Protein AF-A0A7S6HDY3-F1 (afdb_monomer_lite)

Radius of gyration: 17.82 Å; chains: 1; bounding box: 35×16×63 Å

InterPro domains:
  IPR000440 NADH:ubiquinone/plastoquinone oxidoreductase, chain 3 [PF00507] (2-69)
  IPR000440 NADH:ubiquinone/plastoquinone oxidoreductase, chain 3 [PTHR11058] (1-70)
  IPR038430 NADH:ubiquinone oxidoreductase, subunit 3 superfamily [G3DSA:1.20.58.1610] (1-70)

Structure (mmCIF, N/CA/C/O backbone):
data_AF-A0A7S6HDY3-F1
#
_entry.id   AF-A0A7S6HDY3-F1
#
loop_
_atom_site.group_PDB
_atom_site.id
_atom_site.type_symbol
_atom_site.label_atom_id
_atom_site.label_alt_id
_atom_site.label_comp_id
_atom_site.label_asym_id
_atom_site.label_entity_id
_atom_site.label_seq_id
_atom_site.pdbx_PDB_ins_code
_atom_site.Cartn_x
_atom_site.Cartn_y
_atom_site.Cartn_z
_atom_site.occupancy
_atom_site.B_iso_or_equiv
_atom_site.auth_seq_id
_atom_site.auth_comp_id
_atom_site.auth_asym_id
_atom_site.auth_atom_id
_atom_site.pdbx_PDB_model_num
ATOM 1 N N . MET A 1 1 ? -9.380 1.784 43.424 1.00 42.31 1 MET A N 1
ATOM 2 C CA . MET A 1 1 ? -8.532 1.090 42.436 1.00 42.31 1 MET A CA 1
ATOM 3 C C . MET A 1 1 ? -9.345 1.062 41.159 1.00 42.31 1 MET A C 1
ATOM 5 O O . MET A 1 1 ? -10.349 0.371 41.124 1.00 42.31 1 MET A O 1
ATOM 9 N N . GLY A 1 2 ? -9.066 1.979 40.232 1.00 53.94 2 GLY A N 1
ATOM 10 C CA . GLY A 1 2 ? -9.822 2.081 38.986 1.00 53.94 2 GLY A CA 1
ATOM 11 C C . GLY A 1 2 ? -9.229 1.102 37.993 1.00 53.94 2 GLY A C 1
ATOM 12 O O . GLY A 1 2 ? -8.053 1.231 37.660 1.00 53.94 2 GLY A O 1
ATOM 13 N N . ASP A 1 3 ? -10.013 0.117 37.574 1.00 56.44 3 ASP A N 1
ATOM 14 C CA . ASP A 1 3 ? -9.597 -0.778 36.510 1.00 56.44 3 ASP A CA 1
ATOM 15 C C . ASP A 1 3 ? -9.340 0.043 35.247 1.00 56.44 3 ASP A C 1
ATOM 17 O O . ASP A 1 3 ? -10.240 0.681 34.689 1.00 56.44 3 ASP A O 1
ATOM 21 N N . ALA A 1 4 ? -8.086 0.030 34.803 1.00 61.53 4 ALA A N 1
ATOM 22 C CA . ALA A 1 4 ? -7.674 0.565 33.520 1.00 61.53 4 ALA A CA 1
ATOM 23 C C . ALA A 1 4 ? -8.164 -0.381 32.415 1.00 61.53 4 ALA A C 1
ATOM 25 O O . ALA A 1 4 ? -7.382 -1.077 31.769 1.00 61.53 4 ALA A O 1
ATOM 26 N N . TRP A 1 5 ? -9.481 -0.435 32.215 1.00 57.88 5 TRP A N 1
ATOM 27 C CA . TRP A 1 5 ? -10.078 -1.075 31.054 1.00 57.88 5 TRP A CA 1
ATOM 28 C C . TRP A 1 5 ? -9.709 -0.233 29.837 1.00 57.88 5 TRP A C 1
ATOM 30 O O . TRP A 1 5 ? -10.407 0.709 29.460 1.00 57.88 5 TRP A O 1
ATOM 40 N N . LEU A 1 6 ? -8.563 -0.552 29.235 1.00 61.66 6 LEU A N 1
ATOM 41 C CA . LEU A 1 6 ? -8.201 -0.075 27.914 1.00 61.66 6 LEU A CA 1
ATOM 42 C C . LEU A 1 6 ? -9.302 -0.586 26.977 1.00 61.66 6 LEU A C 1
ATOM 44 O O . LEU A 1 6 ? -9.308 -1.757 26.599 1.00 61.66 6 LEU A O 1
ATOM 48 N N . GLN A 1 7 ? -10.287 0.254 26.651 1.00 59.19 7 GLN A N 1
ATOM 49 C CA . GLN A 1 7 ? -11.246 -0.048 25.593 1.00 59.19 7 GLN A CA 1
ATOM 50 C C . GLN A 1 7 ? -10.446 -0.146 24.295 1.00 59.19 7 GLN A C 1
ATOM 52 O O . GLN A 1 7 ? -10.236 0.852 23.602 1.00 59.19 7 GLN A O 1
ATOM 57 N N . PHE A 1 8 ? -9.961 -1.353 23.995 1.00 56.94 8 PHE A N 1
ATOM 58 C CA . PHE A 1 8 ? -9.340 -1.713 22.732 1.00 56.94 8 PHE A CA 1
ATOM 59 C C . PHE A 1 8 ? -10.395 -1.520 21.656 1.00 56.94 8 PHE A C 1
ATOM 61 O O . PHE A 1 8 ? -11.189 -2.401 21.332 1.00 56.94 8 PHE A O 1
ATOM 68 N N . ARG A 1 9 ? -10.449 -0.303 21.119 1.00 62.72 9 ARG A N 1
ATOM 69 C CA . ARG A 1 9 ? -11.272 -0.029 19.958 1.00 62.72 9 ARG A CA 1
ATOM 70 C C . ARG A 1 9 ? -10.638 -0.811 18.823 1.00 62.72 9 ARG A C 1
ATOM 72 O O . ARG A 1 9 ? -9.538 -0.479 18.394 1.00 62.72 9 ARG A O 1
ATOM 79 N N . ILE A 1 10 ? -11.355 -1.816 18.329 1.00 68.94 10 ILE A N 1
ATOM 80 C CA . ILE A 1 10 ? -11.034 -2.624 17.138 1.00 68.94 10 ILE A CA 1
ATOM 81 C C . ILE A 1 10 ? -10.534 -1.772 15.954 1.00 68.94 10 ILE A C 1
ATOM 83 O O . ILE A 1 10 ? -9.737 -2.229 15.141 1.00 68.94 10 ILE A O 1
ATOM 87 N N . ARG A 1 11 ? -10.920 -0.493 15.916 1.00 70.62 11 ARG A N 1
ATOM 88 C CA . ARG A 1 11 ? -10.383 0.548 15.033 1.00 70.62 11 ARG A CA 1
ATOM 89 C C . ARG A 1 11 ? -8.848 0.604 14.992 1.00 70.62 11 ARG A C 1
ATOM 91 O O . ARG A 1 11 ? -8.286 0.606 13.906 1.00 70.62 11 ARG A O 1
ATOM 98 N N . TYR A 1 12 ? -8.164 0.607 16.139 1.00 75.38 12 TYR A N 1
ATOM 99 C CA . TYR A 1 12 ? -6.694 0.680 16.183 1.00 75.38 12 TYR A CA 1
ATOM 100 C C . TYR A 1 12 ? -6.037 -0.562 15.571 1.00 75.38 12 TYR A C 1
ATOM 102 O O . TYR A 1 12 ? -5.015 -0.450 14.900 1.00 75.38 12 TYR A O 1
ATOM 110 N N . TYR A 1 13 ? -6.657 -1.732 15.746 1.00 82.06 13 TYR A N 1
ATOM 111 C CA . TYR A 1 13 ? -6.198 -2.969 15.121 1.00 82.06 13 TYR A CA 1
ATOM 112 C C . TYR A 1 13 ? -6.369 -2.932 13.597 1.00 82.06 13 TYR A C 1
ATOM 114 O O . TYR A 1 13 ? -5.455 -3.324 12.881 1.00 82.06 13 TYR A O 1
ATOM 122 N N . MET A 1 14 ? -7.491 -2.403 13.087 1.00 78.81 14 MET A N 1
ATOM 123 C CA . MET A 1 14 ? -7.669 -2.220 11.640 1.00 78.81 14 MET A CA 1
ATOM 124 C C . MET A 1 14 ? -6.605 -1.294 11.044 1.00 78.81 14 MET A C 1
ATOM 126 O O . MET A 1 14 ? -6.046 -1.625 10.005 1.00 78.81 14 MET A O 1
ATOM 130 N N . PHE A 1 15 ? -6.284 -0.177 11.707 1.00 81.44 15 PHE A N 1
ATOM 131 C CA . PHE A 1 15 ? -5.207 0.712 11.256 1.00 81.44 15 PHE A CA 1
ATOM 132 C C . PHE A 1 15 ? -3.849 0.010 11.228 1.00 81.44 15 PHE A C 1
ATOM 134 O O . PHE A 1 15 ? -3.136 0.124 10.237 1.00 81.44 15 PHE A O 1
ATOM 141 N N . ALA A 1 16 ? -3.509 -0.745 12.277 1.00 87.94 16 ALA A N 1
ATOM 142 C CA . ALA A 1 16 ? -2.263 -1.506 12.322 1.00 87.94 16 ALA A CA 1
ATOM 143 C C . ALA A 1 16 ? -2.199 -2.567 11.212 1.00 87.94 16 ALA A C 1
ATOM 145 O O . ALA A 1 16 ? -1.176 -2.703 10.551 1.00 87.94 16 ALA A O 1
ATOM 146 N N . LEU A 1 17 ? -3.300 -3.280 10.966 1.00 86.69 17 LEU A N 1
ATOM 147 C CA . LEU A 1 17 ? -3.369 -4.306 9.929 1.00 86.69 17 LEU A CA 1
ATOM 148 C C . LEU A 1 17 ? -3.233 -3.703 8.526 1.00 86.69 17 LEU A C 1
ATOM 150 O O . LEU A 1 17 ? -2.463 -4.215 7.722 1.00 86.69 17 LEU A O 1
ATOM 154 N N . VAL A 1 18 ? -3.916 -2.589 8.249 1.00 85.25 18 VAL A N 1
ATOM 155 C CA . VAL A 1 18 ? -3.773 -1.855 6.980 1.00 85.25 18 VAL A CA 1
ATOM 156 C C . VAL A 1 18 ? -2.348 -1.334 6.806 1.00 85.25 18 VAL A C 1
ATOM 158 O O . VAL A 1 18 ? -1.789 -1.470 5.723 1.00 85.25 18 VAL A O 1
ATOM 161 N N . PHE A 1 19 ? -1.744 -0.781 7.860 1.00 86.56 19 PHE A N 1
ATOM 162 C CA . PHE A 1 19 ? -0.368 -0.289 7.819 1.00 86.56 19 PHE A CA 1
ATOM 163 C C . PHE A 1 19 ? 0.630 -1.408 7.502 1.00 86.56 19 PHE A C 1
ATOM 165 O O . PHE A 1 19 ? 1.456 -1.240 6.614 1.00 86.56 19 PHE A O 1
ATOM 172 N N . VAL A 1 20 ? 0.518 -2.564 8.163 1.00 91.88 20 VAL A N 1
ATOM 173 C CA . VAL A 1 20 ? 1.391 -3.724 7.911 1.00 91.88 20 VAL A CA 1
ATOM 174 C C . VAL A 1 20 ? 1.219 -4.254 6.489 1.00 91.88 20 VAL A C 1
ATOM 176 O O . VAL A 1 20 ? 2.204 -4.561 5.828 1.00 91.88 20 VAL A O 1
ATOM 179 N N . VAL A 1 21 ? -0.019 -4.354 5.999 1.00 89.56 21 VAL A N 1
ATOM 180 C CA . VAL A 1 21 ? -0.281 -4.813 4.627 1.00 89.56 21 VAL A CA 1
ATOM 181 C C . VAL A 1 21 ? 0.299 -3.835 3.601 1.00 89.56 21 VAL A C 1
ATOM 183 O O . VAL A 1 21 ? 0.933 -4.270 2.643 1.00 89.56 21 VAL A O 1
ATOM 186 N N . PHE A 1 22 ? 0.129 -2.529 3.816 1.00 89.00 22 PHE A N 1
ATOM 187 C CA . PHE A 1 22 ? 0.708 -1.501 2.952 1.00 89.00 22 PHE A CA 1
ATOM 188 C C . PHE A 1 22 ? 2.242 -1.528 2.971 1.00 89.00 22 PHE A C 1
ATOM 190 O O . PHE A 1 22 ? 2.869 -1.463 1.918 1.00 89.00 22 PHE A O 1
ATOM 197 N N . ASP A 1 23 ? 2.854 -1.679 4.146 1.00 92.38 23 ASP A N 1
ATOM 198 C CA . ASP A 1 23 ? 4.308 -1.788 4.293 1.00 92.38 23 ASP A CA 1
ATOM 199 C C . ASP A 1 23 ? 4.856 -2.981 3.495 1.00 92.38 23 ASP A C 1
ATOM 201 O O . ASP A 1 23 ? 5.745 -2.827 2.655 1.00 92.38 23 ASP A O 1
ATOM 205 N N . VAL A 1 24 ? 4.230 -4.151 3.642 1.00 92.38 24 VAL A N 1
ATOM 206 C CA . VAL A 1 24 ? 4.567 -5.355 2.870 1.00 92.38 24 VAL A CA 1
ATOM 207 C C . VAL A 1 24 ? 4.409 -5.128 1.364 1.00 92.38 24 VAL A C 1
ATOM 209 O O . VAL A 1 24 ? 5.277 -5.532 0.592 1.00 92.38 24 VAL A O 1
ATOM 212 N N . GLU A 1 25 ? 3.349 -4.453 0.923 1.00 91.12 25 GLU A N 1
ATOM 213 C CA . GLU A 1 25 ? 3.170 -4.112 -0.489 1.00 91.12 25 GLU A CA 1
ATOM 214 C C . GLU A 1 25 ? 4.303 -3.234 -1.029 1.00 91.12 25 GLU A C 1
ATOM 216 O O . GLU A 1 25 ? 4.829 -3.511 -2.107 1.00 91.12 25 GLU A O 1
ATOM 221 N N . THR A 1 26 ? 4.739 -2.221 -0.279 1.00 88.75 26 THR A N 1
ATOM 222 C CA . THR A 1 26 ? 5.854 -1.367 -0.720 1.00 88.75 26 THR A CA 1
ATOM 223 C C . THR A 1 26 ? 7.166 -2.140 -0.854 1.00 88.75 26 THR A C 1
ATOM 225 O O . THR A 1 26 ? 7.944 -1.871 -1.772 1.00 88.75 26 THR A O 1
ATOM 228 N N . VAL A 1 27 ? 7.381 -3.160 -0.017 1.00 92.88 27 VAL A N 1
ATOM 229 C CA . VAL A 1 27 ? 8.520 -4.082 -0.144 1.00 92.88 27 VAL A CA 1
ATOM 230 C C . VAL A 1 27 ? 8.435 -4.896 -1.438 1.00 92.88 27 VAL A C 1
ATOM 232 O O . VAL A 1 27 ? 9.463 -5.103 -2.081 1.00 92.88 27 VAL A O 1
ATOM 235 N N . PHE A 1 28 ? 7.238 -5.309 -1.868 1.00 87.75 28 PHE A N 1
ATOM 236 C CA . PHE A 1 28 ? 7.037 -5.984 -3.158 1.00 87.75 28 PHE A CA 1
ATOM 237 C C . PHE A 1 28 ? 7.183 -5.042 -4.359 1.00 87.75 28 PHE A C 1
ATOM 239 O O . PHE A 1 28 ? 7.717 -5.445 -5.396 1.00 87.75 28 PHE A O 1
ATOM 246 N N . LEU A 1 29 ? 6.770 -3.781 -4.222 1.00 87.06 29 LEU A N 1
ATOM 247 C CA . LEU A 1 29 ? 6.921 -2.769 -5.269 1.00 87.06 29 LEU A CA 1
ATOM 248 C C . LEU A 1 29 ? 8.387 -2.379 -5.509 1.00 87.06 29 LEU A C 1
ATOM 250 O O . LEU A 1 29 ? 8.729 -1.958 -6.610 1.00 87.06 29 LEU A O 1
ATOM 254 N N . TYR A 1 30 ? 9.270 -2.543 -4.524 1.00 86.38 30 TYR A N 1
ATOM 255 C CA . TYR A 1 30 ? 10.679 -2.156 -4.632 1.00 86.38 30 TYR A CA 1
ATOM 256 C C . TYR A 1 30 ? 11.480 -2.932 -5.708 1.00 86.38 30 TYR A C 1
ATOM 258 O O . TYR A 1 30 ? 12.035 -2.296 -6.610 1.00 86.38 30 TYR A O 1
ATOM 266 N N . PRO A 1 31 ? 11.547 -4.282 -5.697 1.00 85.44 31 PRO A N 1
ATOM 267 C CA . PRO A 1 31 ? 12.227 -5.042 -6.752 1.00 85.44 31 PRO A CA 1
ATOM 268 C C . PRO A 1 31 ? 11.511 -4.930 -8.103 1.00 85.44 31 PRO A C 1
ATOM 270 O O . PRO A 1 31 ? 12.152 -4.969 -9.156 1.00 85.44 31 PRO A O 1
ATOM 273 N N . TRP A 1 32 ? 10.191 -4.752 -8.074 1.00 82.44 32 TRP A N 1
ATOM 274 C CA . TRP A 1 32 ? 9.386 -4.491 -9.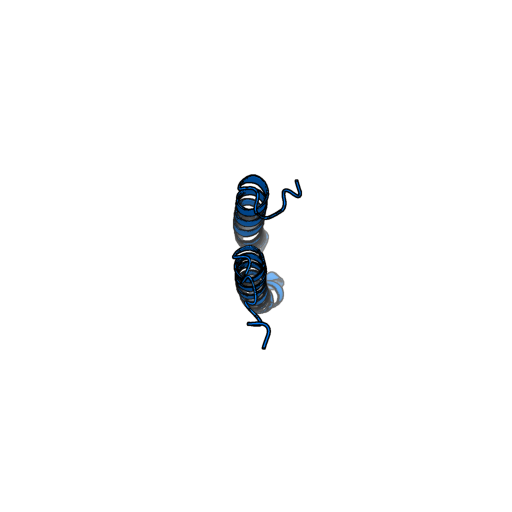258 1.00 82.44 32 TRP A CA 1
ATOM 275 C C . TRP A 1 32 ? 9.793 -3.167 -9.930 1.00 82.44 32 TRP A C 1
ATOM 277 O O . TRP A 1 32 ? 10.069 -3.148 -11.129 1.00 82.44 32 TRP A O 1
ATOM 287 N N . ALA A 1 33 ? 9.952 -2.090 -9.153 1.00 83.38 33 ALA A N 1
ATOM 288 C CA . ALA A 1 33 ? 10.399 -0.786 -9.644 1.00 83.38 33 ALA A CA 1
ATOM 289 C C . ALA A 1 33 ? 11.844 -0.828 -10.163 1.00 83.38 33 ALA A C 1
ATOM 291 O O . ALA A 1 33 ? 12.162 -0.173 -11.153 1.00 83.38 33 ALA A O 1
ATOM 292 N N . MET A 1 34 ? 12.711 -1.636 -9.543 1.00 84.56 34 MET A N 1
ATOM 293 C CA . MET A 1 34 ? 14.073 -1.865 -10.039 1.00 84.56 34 MET A CA 1
ATOM 294 C C . MET A 1 34 ? 14.080 -2.602 -11.392 1.00 84.56 34 MET A C 1
ATOM 296 O O . MET A 1 34 ? 14.941 -2.344 -12.228 1.00 84.56 34 MET A O 1
ATOM 300 N N . SER A 1 35 ? 13.114 -3.494 -11.630 1.00 81.06 35 SER A N 1
ATOM 301 C CA . SER A 1 35 ? 13.024 -4.313 -12.852 1.00 81.06 35 SER A CA 1
ATOM 302 C C . SER A 1 35 ? 12.220 -3.651 -13.981 1.00 81.06 35 SER A C 1
ATOM 304 O O . SER A 1 35 ? 11.988 -4.266 -15.025 1.00 81.06 35 SER A O 1
ATOM 306 N N . PHE A 1 36 ? 11.793 -2.400 -13.789 1.00 73.38 36 PHE A N 1
ATOM 307 C CA . PHE A 1 36 ? 10.909 -1.687 -14.713 1.00 73.38 36 PHE A CA 1
ATOM 308 C C . PHE A 1 36 ? 11.535 -1.466 -16.102 1.00 73.38 36 PHE A C 1
ATOM 310 O O . PHE A 1 36 ? 10.824 -1.454 -17.106 1.00 73.38 36 PHE A O 1
ATOM 317 N N . ASP A 1 37 ? 12.866 -1.372 -16.167 1.00 67.88 37 ASP A N 1
ATOM 318 C CA . ASP A 1 37 ? 13.634 -1.145 -17.400 1.00 67.88 37 ASP A CA 1
ATOM 319 C C . ASP A 1 37 ? 13.538 -2.315 -18.404 1.00 67.88 37 ASP A C 1
ATOM 321 O O . ASP A 1 37 ? 13.702 -2.132 -19.607 1.00 67.88 37 ASP A O 1
ATOM 325 N N . VAL A 1 38 ? 13.218 -3.526 -17.927 1.00 64.50 38 VAL A N 1
ATOM 326 C CA . VAL A 1 38 ? 13.273 -4.762 -18.733 1.00 64.50 38 VAL A CA 1
ATOM 327 C C . VAL A 1 38 ? 11.887 -5.237 -19.188 1.00 64.50 38 VAL A C 1
ATOM 329 O O . VAL A 1 38 ? 11.767 -5.922 -20.202 1.00 64.50 38 VAL A O 1
ATOM 332 N N . LEU A 1 39 ? 10.829 -4.894 -18.444 1.00 65.06 39 LEU A N 1
ATOM 333 C CA . LEU A 1 39 ? 9.523 -5.558 -18.553 1.00 65.06 39 LEU A CA 1
ATOM 334 C C . LEU A 1 39 ? 8.394 -4.694 -19.159 1.00 65.06 39 LEU A C 1
ATOM 336 O O . LEU A 1 39 ? 7.321 -5.213 -19.473 1.00 65.06 39 LEU A O 1
ATOM 340 N N . GLY A 1 40 ? 8.631 -3.399 -19.393 1.00 70.88 40 GLY A N 1
ATOM 341 C CA . GLY A 1 40 ? 7.720 -2.524 -20.142 1.00 70.88 40 GLY A CA 1
ATOM 342 C C . GLY A 1 40 ? 6.356 -2.245 -19.478 1.00 70.88 40 GLY A C 1
ATOM 343 O O . GLY A 1 40 ? 6.123 -2.513 -18.302 1.00 70.88 40 GLY A O 1
ATOM 344 N N . VAL A 1 41 ? 5.426 -1.674 -20.258 1.00 73.25 41 VAL A N 1
ATOM 345 C CA . VAL A 1 41 ? 4.122 -1.136 -19.794 1.00 73.25 41 VAL A CA 1
ATOM 346 C C . VAL A 1 41 ? 3.196 -2.203 -19.185 1.00 73.25 41 VAL A C 1
ATOM 348 O O . VAL A 1 41 ? 2.351 -1.884 -18.353 1.00 73.25 41 VAL A O 1
ATOM 351 N N . SER A 1 42 ? 3.354 -3.478 -19.545 1.00 74.25 42 SER A N 1
ATOM 352 C CA . SER A 1 42 ? 2.550 -4.572 -18.979 1.00 74.25 42 SER A CA 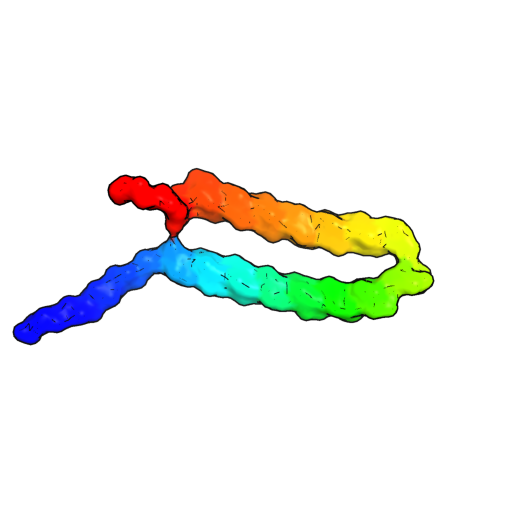1
ATOM 353 C C . SER A 1 42 ? 2.760 -4.715 -17.472 1.00 74.25 42 SER A C 1
ATOM 355 O O . SER A 1 42 ? 1.808 -4.893 -16.717 1.00 74.25 42 SER A O 1
ATOM 357 N N . VAL A 1 43 ? 4.005 -4.555 -17.030 1.00 77.06 43 VAL A N 1
ATOM 358 C CA . VAL A 1 43 ? 4.387 -4.678 -15.624 1.00 77.06 43 VAL A CA 1
ATOM 359 C C . VAL A 1 43 ? 3.902 -3.475 -14.817 1.00 77.06 43 VAL A C 1
ATOM 361 O O . VAL A 1 43 ? 3.477 -3.649 -13.676 1.00 77.06 43 VAL A O 1
ATOM 364 N N . PHE A 1 44 ? 3.818 -2.285 -15.432 1.00 81.69 44 PHE A N 1
ATOM 365 C CA . PHE A 1 44 ? 3.138 -1.107 -14.860 1.00 81.69 44 PHE A CA 1
ATOM 366 C C . PHE A 1 44 ? 1.683 -1.388 -14.484 1.00 81.69 44 PHE A C 1
ATOM 368 O O . PHE A 1 44 ? 1.228 -0.977 -13.416 1.00 81.69 44 PHE A O 1
ATOM 375 N N . LEU A 1 45 ? 0.959 -2.112 -15.339 1.00 85.38 45 LEU A N 1
ATOM 376 C CA . LEU A 1 45 ? -0.444 -2.424 -15.097 1.00 85.38 45 LEU A CA 1
ATOM 377 C C . LEU A 1 45 ? -0.623 -3.380 -13.906 1.00 85.38 45 LEU A C 1
ATOM 379 O O . LEU A 1 45 ? -1.568 -3.214 -13.137 1.00 85.38 45 LEU A O 1
ATOM 383 N N . GLU A 1 46 ? 0.297 -4.329 -13.713 1.00 83.81 46 GLU A N 1
ATOM 384 C CA . GLU A 1 46 ? 0.276 -5.243 -12.563 1.00 83.81 46 GLU A CA 1
ATOM 385 C C . GLU A 1 46 ? 0.472 -4.505 -11.233 1.00 83.81 46 GLU A C 1
ATOM 387 O O . GLU A 1 46 ? -0.317 -4.708 -10.309 1.00 83.81 46 GLU A O 1
ATOM 392 N N . ALA A 1 47 ? 1.446 -3.591 -11.143 1.00 85.19 47 ALA A N 1
ATOM 393 C CA . ALA A 1 47 ? 1.625 -2.769 -9.942 1.00 85.19 47 ALA A CA 1
ATOM 394 C C . ALA A 1 47 ? 0.429 -1.847 -9.683 1.00 85.19 47 ALA A C 1
ATOM 396 O O . ALA A 1 47 ? 0.004 -1.690 -8.539 1.00 85.19 47 ALA A O 1
ATOM 397 N N . LEU A 1 48 ? -0.157 -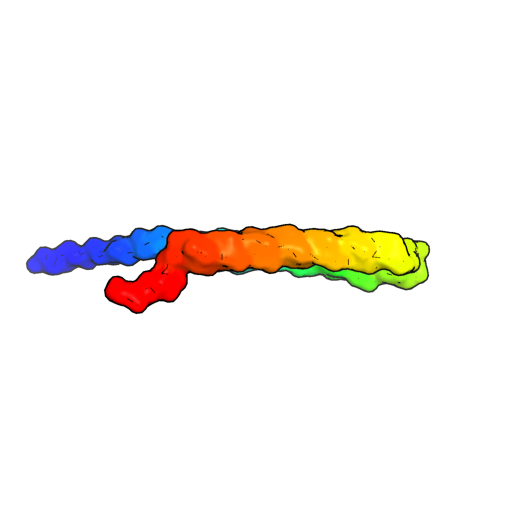1.274 -10.740 1.00 87.25 48 LEU A N 1
ATOM 398 C CA . LEU A 1 48 ? -1.342 -0.426 -10.617 1.00 87.25 48 LEU A CA 1
ATOM 399 C C . LEU A 1 48 ? -2.541 -1.202 -10.049 1.00 87.25 48 LEU A C 1
ATOM 401 O O . LEU A 1 48 ? -3.266 -0.683 -9.200 1.00 87.25 48 LEU A O 1
ATOM 405 N N . ILE A 1 49 ? -2.745 -2.444 -10.499 1.00 89.56 49 ILE A N 1
ATOM 406 C CA . ILE A 1 49 ? -3.796 -3.333 -9.986 1.00 89.56 49 ILE A CA 1
ATOM 407 C C . ILE A 1 49 ? -3.550 -3.669 -8.513 1.00 89.56 49 ILE A C 1
ATOM 409 O O . ILE A 1 49 ? -4.498 -3.651 -7.727 1.00 89.56 49 ILE A O 1
ATOM 413 N N . PHE A 1 50 ? -2.299 -3.931 -8.135 1.00 87.44 50 PHE A N 1
ATOM 414 C CA . PHE A 1 50 ? -1.919 -4.243 -6.757 1.00 87.44 50 PHE A CA 1
ATOM 415 C C . PHE A 1 50 ? -2.312 -3.103 -5.800 1.00 87.44 50 PHE A C 1
ATOM 417 O O . PHE A 1 50 ? -3.097 -3.307 -4.871 1.00 87.44 50 PHE A O 1
ATOM 424 N N . VAL A 1 51 ? -1.923 -1.873 -6.150 1.00 88.88 51 VAL A N 1
ATOM 425 C CA . VAL A 1 51 ? -2.271 -0.661 -5.392 1.00 88.88 51 VAL A CA 1
ATOM 426 C C . VAL A 1 51 ? -3.785 -0.421 -5.363 1.00 88.88 51 VAL A C 1
ATOM 428 O O . VAL A 1 51 ? -4.350 -0.060 -4.326 1.00 88.88 51 VAL A O 1
ATOM 431 N N . LEU A 1 52 ? -4.483 -0.638 -6.483 1.00 91.12 52 LEU A N 1
ATOM 432 C CA . LEU A 1 52 ? -5.939 -0.476 -6.555 1.00 91.12 52 LEU A CA 1
ATOM 433 C C . LEU A 1 52 ? -6.678 -1.400 -5.583 1.00 91.12 52 LEU A C 1
ATOM 435 O O . LEU A 1 52 ? -7.656 -0.972 -4.965 1.00 91.12 52 LEU A O 1
ATOM 439 N N . ILE A 1 53 ? -6.216 -2.641 -5.418 1.00 89.38 53 ILE A N 1
ATOM 440 C CA . ILE A 1 53 ? -6.821 -3.600 -4.486 1.00 89.38 53 ILE A CA 1
ATOM 441 C C . ILE A 1 53 ? -6.729 -3.080 -3.044 1.00 89.38 53 ILE A C 1
ATOM 443 O O . ILE A 1 53 ? -7.729 -3.141 -2.318 1.00 89.38 53 ILE A O 1
ATOM 447 N N . LEU A 1 54 ? -5.597 -2.493 -2.635 1.00 86.00 54 LEU A N 1
ATOM 448 C CA . LEU A 1 54 ? -5.489 -1.874 -1.308 1.00 86.00 54 LEU A CA 1
ATOM 449 C C . LEU A 1 54 ? -6.383 -0.659 -1.141 1.00 86.00 54 LEU A C 1
ATOM 451 O O . LEU A 1 54 ? -7.018 -0.520 -0.096 1.00 86.00 54 LEU A O 1
ATOM 455 N N . ILE A 1 55 ? -6.469 0.208 -2.151 1.00 87.31 55 ILE A N 1
ATOM 456 C CA . ILE A 1 55 ? -7.345 1.384 -2.096 1.00 87.31 55 ILE A CA 1
ATOM 457 C C . ILE A 1 55 ? -8.799 0.943 -1.916 1.00 87.31 55 ILE A C 1
ATOM 459 O O . ILE A 1 55 ? -9.510 1.497 -1.078 1.00 87.31 55 ILE A O 1
ATOM 463 N N . VAL A 1 56 ? -9.243 -0.088 -2.640 1.00 88.00 56 VAL A N 1
ATOM 464 C CA . VAL A 1 56 ? -10.589 -0.654 -2.472 1.00 88.00 56 VAL A CA 1
ATOM 465 C C . VAL A 1 56 ? -10.772 -1.226 -1.063 1.00 88.00 56 VAL A C 1
ATOM 467 O O . VAL A 1 56 ? -11.800 -0.967 -0.435 1.00 88.00 56 VAL A O 1
ATOM 470 N N . GLY A 1 57 ? -9.777 -1.940 -0.529 1.00 84.12 57 GLY A N 1
ATOM 471 C CA . GLY A 1 57 ? -9.791 -2.441 0.850 1.00 84.12 57 GLY A CA 1
ATOM 472 C C . GLY A 1 57 ? -9.885 -1.324 1.896 1.00 84.12 57 GLY A C 1
ATOM 473 O O . GLY A 1 57 ? -10.675 -1.419 2.839 1.00 84.12 57 GLY A O 1
ATOM 474 N N . LEU A 1 58 ? -9.148 -0.230 1.696 1.00 81.19 58 LEU A N 1
ATOM 475 C CA . LEU A 1 58 ? -9.158 0.952 2.557 1.00 81.19 58 LEU A CA 1
ATOM 476 C C . LEU A 1 58 ? -10.507 1.674 2.501 1.00 81.19 58 LEU A C 1
ATOM 478 O O . LEU A 1 58 ? -11.085 1.985 3.542 1.00 81.19 58 LEU A O 1
ATOM 482 N N . VAL A 1 59 ? -11.042 1.899 1.299 1.00 83.56 59 VAL A N 1
ATOM 483 C CA . VAL A 1 59 ? -12.365 2.508 1.100 1.00 83.56 59 VAL A CA 1
ATOM 484 C C . VAL A 1 59 ? -13.451 1.638 1.727 1.00 83.56 59 VAL A C 1
ATOM 486 O O . VAL A 1 59 ? -14.359 2.163 2.370 1.00 83.56 59 VAL A O 1
ATOM 489 N N . TYR A 1 60 ? -13.354 0.313 1.607 1.00 82.12 60 TYR A N 1
ATOM 490 C CA . TYR A 1 60 ? -14.279 -0.613 2.256 1.00 82.12 60 TYR A CA 1
ATOM 491 C C . TYR A 1 60 ? -14.205 -0.519 3.786 1.00 82.12 60 TYR A C 1
ATOM 493 O O . TYR A 1 60 ? -15.243 -0.415 4.445 1.00 82.12 60 TYR A O 1
ATOM 501 N N . ALA A 1 61 ? -12.997 -0.500 4.357 1.00 74.81 61 ALA A N 1
ATOM 502 C CA . ALA A 1 61 ? -12.790 -0.334 5.796 1.00 74.81 61 ALA A CA 1
ATOM 503 C C . ALA A 1 61 ? -13.325 1.017 6.304 1.00 74.81 61 ALA A C 1
ATOM 505 O O . ALA A 1 61 ? -13.950 1.076 7.366 1.00 74.81 61 ALA A O 1
ATOM 506 N N . TRP A 1 62 ? -13.155 2.085 5.518 1.00 70.81 62 TRP A N 1
ATOM 507 C CA . TRP A 1 62 ? -13.689 3.413 5.818 1.00 70.81 62 TRP A CA 1
ATOM 508 C C . TRP A 1 62 ? -15.224 3.422 5.783 1.00 70.81 62 TRP A C 1
ATOM 510 O O . TRP A 1 62 ? -15.860 3.870 6.736 1.00 70.81 62 TRP A O 1
ATOM 520 N N . ARG A 1 63 ? -15.832 2.840 4.740 1.00 67.88 63 ARG A N 1
ATOM 521 C CA . ARG A 1 63 ? -17.294 2.732 4.564 1.00 67.88 63 ARG A CA 1
ATOM 522 C C . ARG A 1 63 ? -17.979 1.881 5.632 1.00 67.88 63 ARG A C 1
ATOM 524 O O . ARG A 1 63 ? -19.160 2.081 5.884 1.00 67.88 63 ARG A O 1
ATOM 531 N N . LYS A 1 64 ? -17.270 0.939 6.262 1.00 65.81 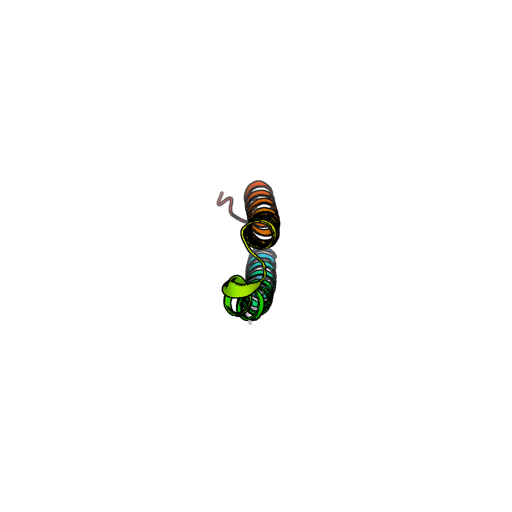64 LYS A N 1
ATOM 532 C CA . LYS A 1 64 ? -17.800 0.120 7.367 1.00 65.81 64 LYS A CA 1
ATOM 533 C C . LYS A 1 64 ? -17.861 0.851 8.716 1.00 65.81 64 LYS A C 1
ATOM 535 O O . LYS A 1 64 ? -18.126 0.212 9.731 1.00 65.81 64 LYS A O 1
ATOM 540 N N . GLY A 1 65 ? -17.621 2.162 8.748 1.00 57.34 65 GLY A N 1
ATOM 541 C CA . GLY A 1 65 ? -17.804 2.969 9.953 1.00 57.34 65 GLY A CA 1
ATOM 542 C C . GLY A 1 65 ? -16.696 2.793 10.996 1.00 57.34 65 GLY A C 1
ATOM 543 O O . GLY A 1 65 ? -16.877 3.157 12.154 1.00 57.34 65 GLY A O 1
ATOM 544 N N . ALA A 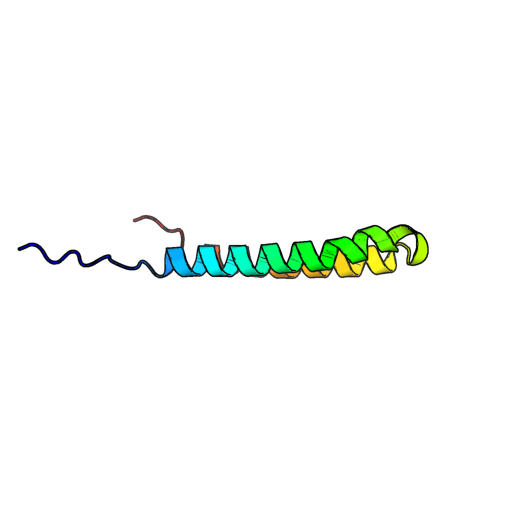1 66 ? -15.511 2.293 10.618 1.00 52.25 66 ALA A N 1
ATOM 545 C CA . ALA A 1 66 ? -14.345 2.318 11.510 1.00 52.25 66 ALA A CA 1
ATOM 546 C C . ALA A 1 66 ? -13.859 3.754 11.814 1.00 52.25 66 ALA A C 1
ATOM 548 O O . ALA A 1 66 ? -13.045 3.941 12.715 1.00 52.25 66 ALA A O 1
ATOM 549 N N . LEU A 1 67 ? -14.369 4.759 11.095 1.00 50.62 67 LEU A N 1
ATOM 550 C CA . LEU A 1 67 ? -14.013 6.177 11.210 1.00 50.62 67 LEU A CA 1
ATOM 551 C C . LEU A 1 67 ? -15.195 7.095 11.574 1.00 50.62 67 LEU A C 1
ATOM 553 O O . LEU A 1 67 ? -14.982 8.294 11.731 1.00 50.62 67 LEU A O 1
ATOM 557 N N . GLU A 1 68 ? -16.417 6.575 11.730 1.00 46.16 68 GLU A N 1
ATOM 558 C CA . GLU A 1 68 ? -17.576 7.410 12.066 1.00 46.16 68 GLU A CA 1
ATOM 559 C C . GLU A 1 68 ? -17.570 7.746 13.563 1.00 46.16 68 GLU A C 1
ATOM 561 O O . GLU A 1 68 ? -17.671 6.884 14.440 1.00 46.16 68 GLU A O 1
ATOM 566 N N . TRP A 1 69 ? -17.358 9.031 13.836 1.00 50.88 69 TRP A N 1
ATOM 567 C CA . TRP A 1 69 ? -17.488 9.655 15.142 1.00 50.88 69 TRP A CA 1
ATOM 568 C C . TRP A 1 69 ? -18.930 10.164 15.249 1.00 50.88 69 TRP A C 1
ATOM 570 O O . TRP A 1 69 ? -19.278 11.170 14.634 1.00 50.88 69 TRP A O 1
ATOM 580 N N . SER A 1 70 ? -19.759 9.453 16.011 1.00 44.91 70 SER A N 1
ATOM 581 C CA . SER A 1 70 ? -20.860 10.054 16.763 1.00 44.91 70 SER A CA 1
ATOM 582 C C . SER A 1 70 ? -20.831 9.531 18.187 1.00 44.91 70 SER A C 1
ATOM 584 O O . SER A 1 70 ? -20.341 8.395 18.397 1.00 44.91 70 SER A O 1
#

Organism: NCBI:txid507437

Sequence (70 aa):
MGDAWLQFRIRYYMFALVFVVFDVETVFLYP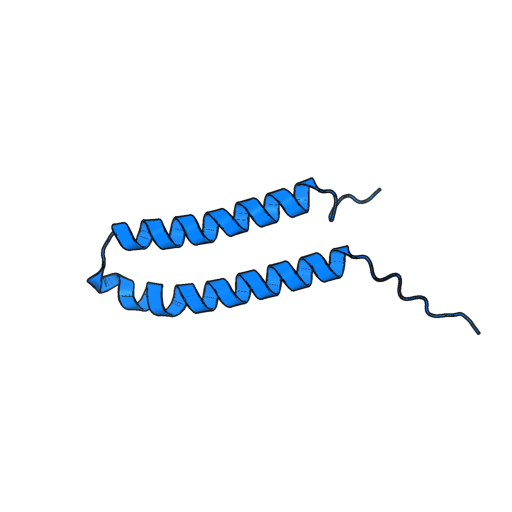WAMSFDVLGVSVFLEALIFVLILIVGLVYAWRKGALEWS

Secondary structure (DSSP, 8-state):
---------HHHHHHHHHHHHHHHHHHHHHHHHHTHHHHHHHHHHHHHHHHHHHHHHHHHHIIIIIT---

pLDDT: mean 76.17, std 13.67, range [42.31, 92.88]

Foldseek 3Di:
DDPPPPPPLCLVVVVVVLVVVVVVLVVVVVVLVVCDVPPDPVSVVVNVVVVVVSVVVVVVCVVVCSPDDD